Protein AF-A0A7X4DX10-F1 (afdb_monomer)

Mean predicted aligned error: 3.13 Å

Secondary structure (DSSP, 8-state):
-PPTT-----------------TT--------S--TTTSPPP-SSSS-GGG-------------SSSS-----------

Foldseek 3Di:
DDDPPDDDDDDDPPDDDDDDQDPPGDDDDDDDQDDPPVPQHDQPPPDDSVPDPHRDDDDDDDDCDPVRPDDDDDPDDDD

Structure (mmCIF, N/CA/C/O backbone):
data_AF-A0A7X4DX10-F1
#
_entry.id   AF-A0A7X4DX10-F1
#
loop_
_atom_site.group_PDB
_atom_site.id
_atom_site.type_symbol
_atom_site.label_atom_id
_atom_site.label_alt_id
_atom_site.label_comp_id
_atom_site.label_asym_id
_atom_site.label_entity_id
_atom_site.label_seq_id
_atom_site.pdbx_PDB_ins_code
_atom_site.Cartn_x
_atom_site.Cartn_y
_atom_site.Cartn_z
_atom_site.occupancy
_atom_site.B_iso_or_equiv
_atom_site.auth_seq_id
_atom_site.auth_comp_id
_atom_site.auth_asym_id
_atom_site.auth_atom_id
_atom_site.pdbx_PDB_model_num
ATOM 1 N N . LEU A 1 1 ? 0.766 6.265 -17.673 1.00 92.19 1 LEU A N 1
ATOM 2 C CA . LEU A 1 1 ? 2.013 6.112 -16.885 1.00 92.19 1 LEU A CA 1
ATOM 3 C C . LEU A 1 1 ? 2.065 7.197 -15.817 1.00 92.19 1 LEU A C 1
ATOM 5 O O . LEU A 1 1 ? 1.345 8.180 -15.952 1.00 92.19 1 LEU A O 1
ATOM 9 N N . LEU A 1 2 ? 2.866 7.003 -14.770 1.00 95.44 2 LEU A N 1
ATOM 10 C CA . LEU A 1 2 ? 3.052 7.967 -13.679 1.00 95.44 2 LEU A CA 1
ATOM 11 C C . LEU A 1 2 ? 4.339 8.769 -13.889 1.00 95.44 2 LEU A C 1
ATOM 13 O O . LEU A 1 2 ? 5.286 8.264 -14.492 1.00 95.44 2 LEU A O 1
ATOM 17 N N . THR A 1 3 ? 4.389 9.983 -13.348 1.00 97.31 3 THR A N 1
ATOM 18 C CA . THR A 1 3 ? 5.610 10.796 -13.315 1.00 97.31 3 THR A CA 1
ATOM 19 C C . THR A 1 3 ? 6.410 10.481 -12.043 1.00 97.31 3 THR A C 1
ATOM 21 O O . THR A 1 3 ? 5.854 10.602 -10.948 1.00 97.31 3 THR A O 1
ATOM 24 N N . PRO A 1 4 ? 7.699 10.095 -12.129 1.00 96.12 4 PRO A N 1
ATOM 25 C CA . PRO A 1 4 ? 8.527 9.846 -10.947 1.00 96.12 4 PRO A CA 1
ATOM 26 C C . PRO A 1 4 ? 8.590 11.055 -10.004 1.00 96.12 4 PRO A C 1
ATOM 28 O O . PRO A 1 4 ? 8.760 12.187 -10.449 1.00 96.12 4 PRO A O 1
ATOM 31 N N . GLY A 1 5 ? 8.453 10.813 -8.699 1.00 96.25 5 GLY A N 1
ATOM 32 C CA . GLY A 1 5 ? 8.484 11.857 -7.665 1.00 96.25 5 GLY A CA 1
ATOM 33 C C . GLY A 1 5 ? 7.201 12.688 -7.533 1.00 96.25 5 GLY A C 1
ATOM 34 O O . GLY A 1 5 ? 7.052 13.405 -6.547 1.00 96.25 5 GLY A O 1
ATOM 35 N N . GLN A 1 6 ? 6.252 12.569 -8.468 1.00 97.94 6 GLN A N 1
ATOM 36 C CA . GLN A 1 6 ? 4.940 13.198 -8.347 1.00 97.94 6 GLN A CA 1
ATOM 37 C C . GLN A 1 6 ? 4.055 12.385 -7.394 1.00 97.94 6 GLN A C 1
ATOM 39 O O . GLN A 1 6 ? 3.906 11.172 -7.546 1.00 97.94 6 GLN A O 1
ATOM 44 N N . ALA A 1 7 ? 3.434 13.061 -6.427 1.00 97.94 7 ALA A N 1
ATOM 45 C CA . ALA A 1 7 ? 2.452 12.442 -5.546 1.00 97.94 7 ALA A CA 1
ATOM 46 C C . ALA A 1 7 ? 1.120 12.222 -6.280 1.00 97.94 7 ALA A C 1
ATOM 48 O O . ALA A 1 7 ? 0.638 13.109 -6.992 1.00 97.94 7 ALA A O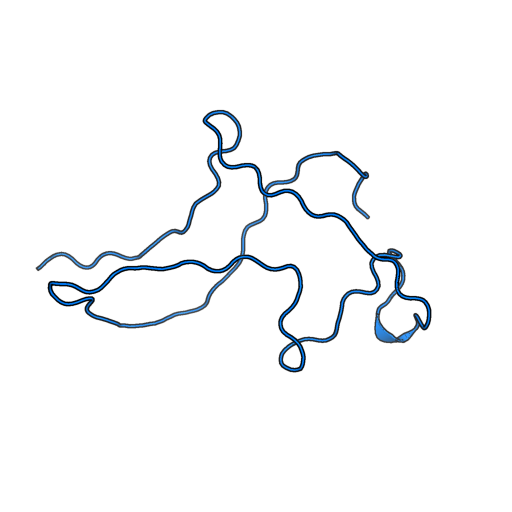 1
ATOM 49 N N . TYR A 1 8 ? 0.512 11.055 -6.058 1.00 98.19 8 TYR A N 1
ATOM 50 C CA . TYR A 1 8 ? -0.807 10.688 -6.572 1.00 98.19 8 TYR A CA 1
ATOM 51 C C . TYR A 1 8 ? -1.672 10.135 -5.439 1.00 98.19 8 TYR A C 1
ATOM 53 O O . TYR A 1 8 ? -1.193 9.368 -4.603 1.00 98.19 8 TYR A O 1
ATOM 61 N N . ARG A 1 9 ? -2.958 10.503 -5.429 1.00 98.00 9 ARG A N 1
ATOM 62 C CA . ARG A 1 9 ? -3.955 9.915 -4.528 1.00 98.00 9 ARG A CA 1
ATOM 63 C C . ARG A 1 9 ? -4.501 8.635 -5.155 1.00 98.00 9 ARG A C 1
ATOM 65 O O . ARG A 1 9 ? -4.990 8.678 -6.282 1.00 98.00 9 ARG A O 1
ATOM 72 N N . TYR A 1 10 ? -4.465 7.541 -4.404 1.00 97.88 10 TYR A N 1
ATOM 73 C CA . TYR A 1 10 ? -5.073 6.270 -4.791 1.00 97.88 10 TYR A CA 1
ATOM 74 C C . TYR A 1 10 ? -6.276 5.958 -3.910 1.00 97.88 10 TYR A C 1
ATOM 76 O O . TYR A 1 10 ? -6.262 6.223 -2.709 1.00 97.88 10 TYR A O 1
ATOM 84 N N . GLU A 1 11 ? -7.291 5.356 -4.517 1.00 98.00 11 GLU A N 1
ATOM 85 C CA . GLU A 1 11 ? -8.366 4.666 -3.812 1.00 98.00 11 GLU A CA 1
ATOM 86 C C . GLU A 1 11 ? -8.147 3.165 -4.001 1.00 98.00 11 GLU A C 1
ATOM 88 O O . GLU A 1 11 ? -8.002 2.693 -5.129 1.00 98.00 11 GLU A O 1
ATOM 93 N N . ILE A 1 12 ? -8.049 2.431 -2.891 1.00 97.62 12 ILE A N 1
ATOM 94 C CA . ILE A 1 12 ?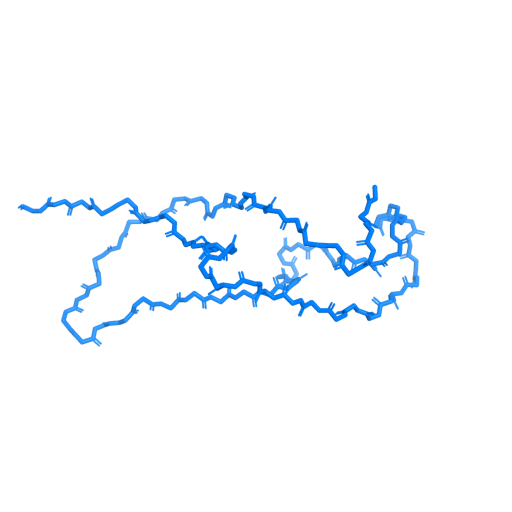 -7.787 0.989 -2.877 1.00 97.62 12 ILE A CA 1
ATOM 95 C C . ILE A 1 12 ? -8.991 0.310 -2.233 1.00 97.62 12 ILE A C 1
ATOM 97 O O . ILE A 1 12 ? -9.271 0.534 -1.056 1.00 97.62 12 ILE A O 1
ATOM 101 N N . ASP A 1 13 ? -9.689 -0.526 -2.999 1.00 97.12 13 ASP A N 1
ATOM 102 C CA . ASP A 1 13 ? -10.764 -1.364 -2.475 1.00 97.12 13 ASP A CA 1
ATOM 103 C C . ASP A 1 13 ? -10.166 -2.558 -1.711 1.00 97.12 13 ASP A C 1
ATOM 105 O O . ASP A 1 13 ? -9.501 -3.419 -2.290 1.00 97.12 13 ASP A O 1
ATOM 109 N N . LEU A 1 14 ? -10.378 -2.578 -0.391 1.00 96.25 14 LEU A N 1
ATOM 110 C CA . LEU A 1 14 ? -9.899 -3.629 0.516 1.00 96.25 14 LEU A CA 1
ATOM 111 C C . LEU A 1 14 ? -10.903 -4.777 0.692 1.00 96.25 14 LEU A C 1
ATOM 113 O O . LEU A 1 14 ? -10.634 -5.713 1.449 1.00 96.25 14 LEU A O 1
ATOM 117 N N . TRP A 1 15 ? -12.044 -4.710 0.002 1.00 97.19 15 TRP A N 1
ATOM 118 C CA . TRP A 1 15 ? -13.190 -5.595 0.177 1.00 97.19 15 TRP A CA 1
ATOM 119 C C . TRP A 1 15 ? -13.723 -5.587 1.619 1.00 97.19 15 TRP A C 1
ATOM 121 O O . TRP A 1 15 ? -13.398 -4.724 2.437 1.00 97.19 15 TRP A O 1
ATOM 131 N N . ALA A 1 16 ? -14.628 -6.516 1.925 1.00 97.56 16 ALA A N 1
ATOM 132 C CA . ALA A 1 16 ? -15.353 -6.533 3.187 1.00 97.56 16 ALA A CA 1
ATOM 133 C C . ALA A 1 16 ? -14.737 -7.484 4.222 1.00 97.56 16 ALA A C 1
ATOM 135 O O . ALA A 1 16 ? -14.228 -8.559 3.906 1.00 97.56 16 ALA A O 1
ATOM 136 N N . THR A 1 17 ? -14.887 -7.113 5.490 1.00 97.88 17 THR A N 1
ATOM 137 C CA . THR A 1 17 ? -14.701 -7.994 6.645 1.00 97.88 17 THR A CA 1
ATOM 138 C C . THR A 1 17 ? -15.704 -7.623 7.739 1.00 97.88 17 THR A C 1
ATOM 140 O O . THR A 1 17 ? -16.250 -6.520 7.737 1.00 97.88 17 THR A O 1
ATOM 143 N N . SER A 1 18 ? -15.953 -8.535 8.679 1.00 97.88 18 SER A N 1
ATOM 144 C CA . SER A 1 18 ? -16.732 -8.278 9.894 1.00 97.88 18 SER A CA 1
ATOM 145 C C . SER A 1 18 ? -15.948 -8.800 11.088 1.00 97.88 18 SER A C 1
ATOM 147 O O . SER A 1 18 ? -15.701 -10.001 11.206 1.00 97.88 18 SER A O 1
ATOM 149 N N . HIS A 1 19 ? -15.488 -7.889 11.943 1.00 97.56 19 HIS A N 1
ATOM 150 C CA . HIS A 1 19 ? -14.630 -8.243 13.064 1.00 97.56 19 HIS A CA 1
ATOM 151 C C . HIS A 1 19 ? -14.843 -7.300 14.247 1.00 97.56 19 HIS A C 1
ATOM 153 O O . HIS A 1 19 ? -14.937 -6.085 14.078 1.00 97.56 19 HIS A O 1
ATOM 159 N N . VAL A 1 20 ? -14.870 -7.864 15.456 1.00 97.94 20 VAL A N 1
ATOM 160 C CA . VAL A 1 20 ? -14.869 -7.097 16.706 1.00 97.94 20 VAL A CA 1
ATOM 161 C C . VAL A 1 20 ? -13.463 -7.133 17.286 1.00 97.94 20 VAL A C 1
ATOM 163 O O . VAL A 1 20 ? -12.993 -8.174 17.737 1.00 97.94 20 VAL A O 1
ATOM 166 N N . PHE A 1 21 ? -12.795 -5.985 17.305 1.00 97.31 21 PHE A N 1
ATOM 167 C CA . PHE A 1 21 ? -11.529 -5.837 18.016 1.00 97.31 21 PHE A CA 1
ATOM 168 C C . PHE A 1 21 ? -11.817 -5.718 19.516 1.00 97.31 21 PHE A C 1
ATOM 170 O O . PHE A 1 21 ? -12.461 -4.768 19.957 1.00 97.31 21 PHE A O 1
ATOM 177 N N . LEU A 1 22 ? -11.390 -6.716 20.292 1.00 97.62 22 LEU A N 1
ATOM 178 C CA . LEU A 1 22 ? -11.627 -6.774 21.734 1.00 97.62 22 LEU A CA 1
ATOM 179 C C . LEU A 1 22 ? -10.679 -5.848 22.504 1.00 97.62 22 LEU A C 1
ATOM 181 O O . LEU A 1 22 ? -9.706 -5.319 21.963 1.00 97.62 22 LEU A O 1
ATOM 185 N N . ALA A 1 23 ? -10.943 -5.676 23.800 1.00 97.75 23 ALA A N 1
ATOM 186 C CA . ALA A 1 23 ? -10.030 -4.969 24.688 1.00 97.75 23 ALA A CA 1
ATOM 187 C C . ALA A 1 23 ? -8.621 -5.589 24.620 1.00 97.75 23 ALA A C 1
ATOM 189 O O . ALA A 1 23 ? -8.459 -6.806 24.679 1.00 97.75 23 ALA A O 1
ATOM 190 N N . GLY A 1 24 ? -7.605 -4.741 24.461 1.00 98.44 24 GLY A N 1
ATOM 191 C CA . GLY A 1 24 ? -6.213 -5.161 24.271 1.00 98.44 24 GLY A CA 1
ATOM 192 C C . GLY A 1 24 ? -5.822 -5.472 22.821 1.00 98.44 24 GLY A C 1
ATOM 193 O O . GLY A 1 24 ? -4.628 -5.515 22.525 1.00 98.44 24 GLY A O 1
ATOM 194 N N . HIS A 1 25 ? -6.777 -5.625 21.896 1.00 98.44 25 HIS A N 1
ATOM 195 C CA . HIS A 1 25 ? -6.471 -5.759 20.471 1.00 98.44 25 HIS A CA 1
ATOM 196 C C . HIS A 1 25 ? -6.054 -4.410 19.872 1.00 98.44 25 HIS A C 1
ATOM 198 O O . HIS A 1 25 ? -6.334 -3.338 20.413 1.00 98.44 25 HIS A O 1
ATOM 204 N N . ARG A 1 26 ? -5.385 -4.463 18.718 1.00 98.38 26 ARG A N 1
ATOM 205 C CA . ARG A 1 26 ? -5.009 -3.285 17.933 1.00 98.38 26 ARG A CA 1
ATOM 206 C C . ARG A 1 26 ? -5.375 -3.497 16.476 1.00 98.38 26 ARG A C 1
ATOM 208 O O . ARG A 1 26 ? -5.256 -4.605 15.959 1.00 98.38 26 ARG A O 1
ATOM 215 N N . ILE A 1 27 ? -5.765 -2.412 15.821 1.00 98.06 27 ILE A N 1
ATOM 216 C CA . ILE A 1 27 ? -5.880 -2.366 14.367 1.00 98.06 27 ILE A CA 1
ATOM 217 C C . ILE A 1 27 ? -4.487 -2.061 13.819 1.00 98.06 27 ILE A C 1
ATOM 219 O O . ILE A 1 27 ? -3.812 -1.148 14.295 1.00 98.06 27 ILE A O 1
ATOM 223 N N . ARG A 1 28 ? -4.054 -2.841 12.831 1.00 98.12 28 ARG A N 1
ATOM 224 C CA . ARG A 1 28 ? -2.795 -2.650 12.113 1.00 98.12 28 ARG A CA 1
ATOM 225 C C . ARG A 1 28 ? -3.090 -2.604 10.624 1.00 98.12 28 ARG A C 1
ATOM 227 O O . ARG A 1 28 ? -3.901 -3.381 10.132 1.00 98.12 28 ARG A O 1
ATOM 234 N N . ILE A 1 29 ? -2.411 -1.696 9.936 1.00 97.38 29 ILE A N 1
ATOM 235 C CA . ILE A 1 29 ? -2.459 -1.552 8.484 1.00 97.38 29 ILE A CA 1
ATOM 236 C C . ILE A 1 29 ? -1.055 -1.845 7.974 1.00 97.38 29 ILE A C 1
ATOM 238 O O . ILE A 1 29 ? -0.081 -1.317 8.513 1.00 97.38 29 ILE A O 1
ATOM 242 N N . GLU A 1 30 ? -0.958 -2.684 6.951 1.00 98.00 30 GLU A N 1
ATOM 243 C CA . GLU A 1 30 ? 0.293 -2.955 6.251 1.00 98.00 30 GLU A CA 1
ATOM 244 C C . GLU A 1 30 ? 0.182 -2.406 4.834 1.00 98.00 30 GLU A C 1
ATOM 246 O O . GLU A 1 30 ? -0.770 -2.710 4.117 1.00 98.00 30 GLU A O 1
ATOM 251 N N . ILE A 1 31 ? 1.142 -1.566 4.450 1.00 97.94 31 ILE A N 1
ATOM 252 C CA . ILE A 1 31 ? 1.208 -0.955 3.124 1.00 97.94 31 ILE A CA 1
ATOM 253 C C . ILE A 1 31 ? 2.464 -1.488 2.446 1.00 97.94 31 ILE A C 1
ATOM 255 O O . ILE A 1 31 ? 3.561 -1.410 2.996 1.00 97.94 31 ILE A O 1
ATOM 259 N N . SER A 1 32 ? 2.291 -2.047 1.255 1.00 97.75 32 SER A N 1
ATOM 260 C CA . SER A 1 32 ? 3.358 -2.606 0.431 1.00 97.75 32 SER A CA 1
ATOM 261 C C . SER A 1 32 ? 3.007 -2.407 -1.040 1.00 97.75 32 SER A C 1
ATOM 263 O O . SER A 1 32 ? 1.849 -2.187 -1.388 1.00 97.75 32 SER A O 1
ATOM 265 N N . SER A 1 33 ? 4.001 -2.504 -1.916 1.00 97.62 33 SER A N 1
ATOM 266 C CA . SER A 1 33 ? 3.828 -2.463 -3.372 1.00 97.62 33 SER A CA 1
ATOM 267 C C . SER A 1 33 ? 3.639 -3.848 -4.000 1.00 97.62 33 SER A C 1
ATOM 269 O O . SER A 1 33 ? 3.692 -3.982 -5.221 1.00 97.62 33 SER A O 1
ATOM 271 N N . SER A 1 34 ? 3.449 -4.900 -3.193 1.00 96.75 34 SER A N 1
ATOM 272 C CA . SER A 1 34 ? 3.237 -6.260 -3.699 1.00 96.75 34 SER A CA 1
ATOM 273 C C . SER A 1 34 ? 2.484 -7.165 -2.719 1.00 96.75 34 SER A C 1
ATOM 275 O O . SER A 1 34 ? 2.522 -6.970 -1.505 1.00 96.75 34 SER A O 1
ATOM 277 N N . CYS A 1 35 ? 1.823 -8.186 -3.269 1.00 97.06 35 CYS A N 1
ATOM 278 C CA . CYS A 1 35 ? 1.213 -9.294 -2.533 1.00 97.06 35 CYS A CA 1
ATOM 279 C C . CYS A 1 35 ? 1.329 -10.575 -3.381 1.00 97.06 35 CYS A C 1
ATOM 281 O O . CYS A 1 35 ? 0.339 -11.162 -3.805 1.00 97.06 35 CYS A O 1
ATOM 283 N N . PHE A 1 36 ? 2.556 -10.977 -3.716 1.00 95.50 36 PHE A N 1
ATOM 284 C CA . PHE A 1 36 ? 2.800 -12.208 -4.474 1.00 95.50 36 PHE A CA 1
ATOM 285 C C . PHE A 1 36 ? 2.673 -13.438 -3.550 1.00 95.50 36 PHE A C 1
ATOM 287 O O . PHE A 1 36 ? 3.123 -13.363 -2.405 1.00 95.50 36 PHE A O 1
ATOM 294 N N . PRO A 1 37 ? 2.099 -14.571 -3.998 1.00 96.25 37 PRO A N 1
ATOM 295 C CA . PRO A 1 37 ? 1.602 -14.868 -5.346 1.00 96.25 37 PRO A CA 1
ATOM 296 C C . PRO A 1 37 ? 0.122 -14.538 -5.572 1.00 96.25 37 PRO A C 1
ATOM 298 O O . PRO A 1 37 ? -0.437 -14.948 -6.581 1.00 96.25 37 PRO A O 1
ATOM 301 N N . ARG A 1 38 ? -0.541 -13.825 -4.649 1.00 96.50 38 ARG A N 1
ATOM 302 C CA . ARG A 1 38 ? -1.955 -13.449 -4.818 1.00 96.50 38 ARG A CA 1
ATOM 303 C C . ARG A 1 38 ? -2.164 -12.556 -6.044 1.00 96.50 38 ARG A C 1
ATOM 305 O O . ARG A 1 38 ? -3.170 -12.709 -6.727 1.00 96.50 38 ARG A O 1
ATOM 312 N N . PHE A 1 39 ? -1.230 -11.644 -6.299 1.00 95.25 39 PHE A N 1
ATOM 313 C CA . PHE A 1 39 ? -1.175 -10.828 -7.509 1.00 95.25 39 PHE A CA 1
ATOM 314 C C . PHE A 1 39 ? 0.206 -10.928 -8.156 1.00 95.25 39 PHE A C 1
ATOM 316 O O . PHE A 1 39 ? 1.219 -11.040 -7.452 1.00 95.25 39 PHE A O 1
ATOM 323 N N . ASP A 1 40 ? 0.243 -10.837 -9.486 1.00 94.81 40 ASP A N 1
ATOM 324 C CA . ASP A 1 40 ? 1.493 -10.748 -10.231 1.00 94.81 40 ASP A CA 1
ATOM 325 C C . ASP A 1 40 ? 2.270 -9.485 -9.851 1.00 94.81 40 ASP A C 1
ATOM 327 O O . ASP A 1 40 ? 1.718 -8.445 -9.479 1.00 94.81 40 ASP A O 1
ATOM 331 N N . ARG A 1 41 ? 3.597 -9.590 -9.904 1.00 94.88 41 ARG A N 1
ATOM 332 C CA . ARG A 1 41 ? 4.497 -8.491 -9.541 1.00 94.88 41 ARG A CA 1
ATOM 333 C C . ARG A 1 41 ? 4.449 -7.420 -10.630 1.00 94.88 41 ARG A C 1
ATOM 335 O O . ARG A 1 41 ? 4.599 -7.745 -11.802 1.00 94.88 41 ARG A O 1
ATOM 342 N N . ASN A 1 42 ? 4.332 -6.149 -10.245 1.00 96.75 42 ASN A N 1
ATOM 343 C CA . ASN A 1 42 ? 4.515 -5.038 -11.180 1.00 96.75 42 ASN A CA 1
ATOM 344 C C . ASN A 1 42 ? 6.015 -4.896 -11.538 1.00 96.75 42 ASN A C 1
ATOM 346 O O . ASN A 1 42 ? 6.826 -4.745 -10.618 1.00 96.75 42 ASN A O 1
ATOM 350 N N . PRO A 1 43 ? 6.404 -4.923 -12.829 1.00 97.12 43 PRO A N 1
ATOM 351 C CA . PRO A 1 43 ? 7.800 -4.760 -13.252 1.00 97.12 43 PRO A CA 1
ATOM 352 C C . PRO A 1 43 ? 8.398 -3.369 -13.002 1.00 97.12 43 PRO A C 1
ATOM 354 O O . PRO A 1 43 ? 9.619 -3.218 -12.994 1.00 97.12 43 PRO A O 1
ATOM 357 N N . ASN A 1 44 ? 7.549 -2.357 -12.794 1.00 97.38 44 ASN A N 1
ATOM 358 C CA . ASN A 1 44 ? 7.895 -0.937 -12.643 1.00 97.38 44 ASN A CA 1
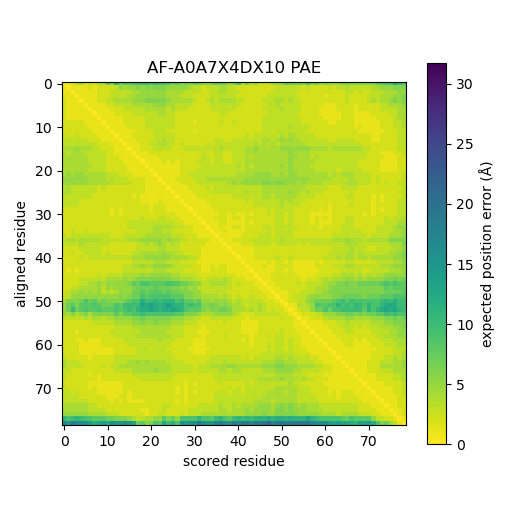ATOM 359 C C . ASN A 1 44 ? 8.570 -0.297 -13.874 1.00 97.38 44 ASN A C 1
ATOM 361 O O . ASN A 1 44 ? 9.235 0.728 -13.755 1.00 97.38 44 ASN A O 1
ATOM 365 N N . THR A 1 45 ? 8.376 -0.868 -15.060 1.00 95.88 45 THR A N 1
ATOM 366 C CA . THR A 1 45 ? 8.886 -0.361 -16.350 1.00 95.88 45 THR A CA 1
ATOM 367 C C . THR A 1 45 ? 7.840 0.439 -17.134 1.00 95.88 45 THR A C 1
ATOM 369 O O . THR A 1 45 ? 8.183 1.207 -18.029 1.00 95.88 45 THR A O 1
ATOM 372 N N . GLY A 1 46 ? 6.555 0.263 -16.806 1.00 94.12 46 GLY A N 1
ATOM 373 C CA . GLY A 1 46 ? 5.431 0.838 -17.550 1.00 94.12 46 GLY A CA 1
ATOM 374 C C . GLY A 1 46 ? 4.995 0.031 -18.779 1.00 94.12 46 GLY A C 1
ATOM 375 O O . GLY A 1 46 ? 4.051 0.437 -19.455 1.00 94.12 46 GLY A O 1
ATOM 376 N N . THR A 1 47 ? 5.646 -1.097 -19.059 1.00 94.06 47 THR A N 1
ATOM 377 C CA . THR A 1 47 ? 5.238 -2.064 -20.088 1.00 94.06 47 THR A CA 1
ATOM 378 C C . THR A 1 47 ? 4.199 -3.053 -19.535 1.00 94.06 47 THR A C 1
ATOM 380 O O . THR A 1 47 ? 4.047 -3.168 -18.312 1.00 94.06 47 THR A O 1
ATOM 383 N N . PRO A 1 48 ? 3.440 -3.752 -20.403 1.00 93.62 48 PRO A N 1
ATOM 384 C CA . PRO A 1 48 ? 2.507 -4.786 -19.961 1.00 93.62 48 PRO A CA 1
ATOM 385 C C . PRO A 1 48 ? 3.222 -5.912 -19.205 1.00 93.62 48 PRO A C 1
ATOM 387 O O . PRO A 1 48 ? 4.255 -6.410 -19.664 1.00 93.62 48 PRO A O 1
ATOM 390 N N . VAL A 1 49 ? 2.654 -6.320 -18.065 1.00 92.69 49 VAL A N 1
ATOM 391 C CA . VAL A 1 49 ? 3.265 -7.260 -17.105 1.00 92.69 49 VAL A CA 1
ATOM 392 C C . VAL A 1 49 ? 3.619 -8.590 -17.769 1.00 92.69 49 VAL A C 1
ATOM 394 O O . VAL A 1 49 ? 4.705 -9.119 -17.562 1.00 92.69 49 VAL A O 1
ATOM 397 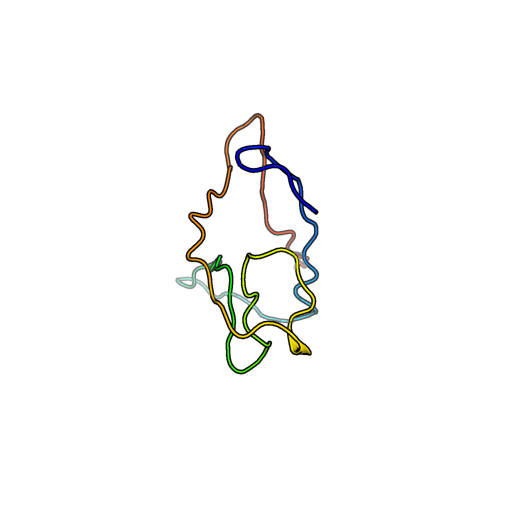N N . GLU A 1 50 ? 2.726 -9.102 -18.613 1.00 92.25 50 GLU A N 1
ATOM 398 C CA . GLU A 1 50 ? 2.859 -10.372 -19.326 1.00 92.25 50 GLU A CA 1
ATOM 399 C C . GLU A 1 50 ? 3.998 -10.396 -20.355 1.00 92.25 50 GLU A C 1
ATOM 401 O O . GLU A 1 50 ? 4.443 -11.469 -20.760 1.00 92.25 50 GLU A O 1
ATOM 406 N N . SER A 1 51 ? 4.464 -9.221 -20.784 1.00 91.62 51 SER A N 1
ATOM 407 C CA . SER A 1 51 ? 5.472 -9.064 -21.837 1.00 91.62 51 SER A CA 1
ATOM 408 C C . SER A 1 51 ? 6.845 -8.634 -21.320 1.00 91.62 51 SER A C 1
ATOM 410 O O . SER A 1 51 ? 7.790 -8.549 -22.101 1.00 91.62 51 SER A O 1
ATOM 412 N N . GLU A 1 52 ? 6.969 -8.357 -20.020 1.00 93.06 52 GLU A N 1
ATOM 413 C CA . GLU A 1 52 ? 8.161 -7.746 -19.444 1.00 93.06 52 GLU A CA 1
ATOM 414 C C . GLU A 1 52 ? 9.001 -8.751 -18.653 1.00 93.06 52 GLU A C 1
ATOM 416 O O . GLU A 1 52 ? 8.562 -9.325 -17.657 1.00 93.06 52 GLU A O 1
ATOM 421 N N . SER A 1 53 ? 10.255 -8.919 -19.071 1.00 91.12 53 SER A N 1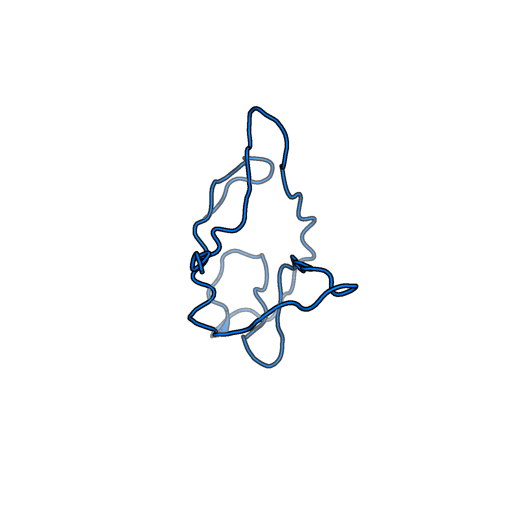
ATOM 422 C CA . SER A 1 53 ? 11.230 -9.763 -18.377 1.00 91.12 53 SER A CA 1
ATOM 423 C C . SER A 1 53 ? 12.143 -8.978 -17.434 1.00 91.12 53 SER A C 1
ATOM 425 O O . SER A 1 53 ? 12.779 -9.575 -16.564 1.00 91.12 53 SER A O 1
ATOM 427 N N . ASN A 1 54 ? 12.243 -7.656 -17.598 1.00 94.19 54 ASN A N 1
ATOM 428 C CA . ASN A 1 54 ? 13.121 -6.807 -16.803 1.00 94.19 54 ASN A CA 1
ATOM 429 C C . ASN A 1 54 ? 12.357 -6.187 -15.633 1.00 94.19 54 ASN A C 1
ATOM 431 O O . ASN A 1 54 ? 11.394 -5.447 -15.813 1.00 94.19 54 ASN A O 1
ATOM 435 N N . LEU A 1 55 ? 12.826 -6.453 -14.416 1.00 95.12 55 LEU A N 1
ATOM 436 C CA . LEU A 1 55 ? 12.268 -5.864 -13.202 1.00 95.12 55 LEU A CA 1
ATOM 437 C C . LEU A 1 55 ? 13.143 -4.698 -12.753 1.00 95.12 55 LEU A C 1
ATOM 439 O O . LEU A 1 55 ? 14.347 -4.863 -12.548 1.00 95.12 55 LEU A O 1
ATOM 443 N N . VAL A 1 56 ? 12.529 -3.536 -12.548 1.00 96.56 56 VAL A N 1
ATOM 444 C CA . VAL A 1 56 ? 13.216 -2.348 -12.037 1.00 96.56 56 VAL A CA 1
ATOM 445 C C . VAL A 1 56 ? 12.810 -2.131 -10.574 1.00 96.56 56 VAL A C 1
ATOM 447 O O . VAL A 1 56 ? 11.616 -2.033 -10.276 1.00 96.56 56 VAL A O 1
ATOM 450 N N . PRO A 1 57 ? 13.761 -2.065 -9.623 1.00 97.00 57 PRO A N 1
ATOM 451 C CA . PRO A 1 57 ? 13.453 -1.682 -8.251 1.00 97.00 57 PRO A CA 1
ATOM 452 C C . PRO A 1 57 ? 12.858 -0.273 -8.200 1.00 97.00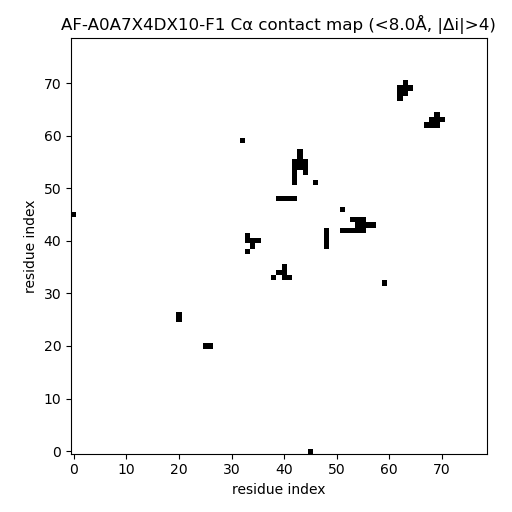 57 PRO A C 1
ATOM 454 O O . PRO A 1 57 ? 13.387 0.651 -8.815 1.00 97.00 57 PRO A O 1
ATOM 457 N N . ALA A 1 58 ? 11.785 -0.097 -7.432 1.00 97.25 58 ALA A N 1
ATOM 458 C CA . ALA A 1 58 ? 11.139 1.197 -7.254 1.00 97.25 58 ALA A CA 1
ATOM 459 C C . ALA A 1 58 ? 11.104 1.580 -5.772 1.00 97.25 58 ALA A C 1
ATOM 461 O O . ALA A 1 58 ? 10.628 0.812 -4.933 1.00 97.25 58 ALA A O 1
ATOM 462 N N . ALA A 1 59 ? 11.598 2.778 -5.460 1.00 97.62 59 ALA A N 1
ATOM 463 C CA . ALA A 1 59 ? 11.463 3.373 -4.138 1.00 97.62 59 ALA A CA 1
ATOM 464 C C . ALA A 1 59 ? 10.066 3.989 -4.011 1.00 97.62 59 ALA A C 1
ATOM 466 O O . ALA A 1 59 ? 9.690 4.851 -4.804 1.00 97.62 59 ALA A O 1
ATOM 467 N N . GLN A 1 60 ? 9.301 3.524 -3.027 1.00 98.06 60 GLN A N 1
ATOM 468 C CA . GLN A 1 60 ? 7.928 3.960 -2.792 1.00 98.06 60 GLN A CA 1
ATOM 469 C C . GLN A 1 60 ? 7.877 4.837 -1.545 1.00 98.06 60 GLN A C 1
ATOM 471 O O . GLN A 1 60 ? 8.464 4.487 -0.520 1.00 98.06 60 GLN A O 1
ATOM 476 N N . THR A 1 61 ? 7.135 5.938 -1.618 1.00 98.19 61 THR A N 1
ATOM 477 C CA . THR A 1 61 ? 6.934 6.856 -0.492 1.00 98.19 61 THR A CA 1
ATOM 478 C C . THR A 1 61 ? 5.447 6.992 -0.222 1.00 98.19 61 THR A C 1
ATOM 480 O O . THR A 1 61 ? 4.680 7.328 -1.122 1.00 98.19 61 THR A O 1
ATOM 483 N N . ILE A 1 62 ? 5.042 6.758 1.025 1.00 98.31 62 ILE A N 1
ATOM 484 C CA . ILE A 1 62 ? 3.670 6.990 1.475 1.00 98.31 62 ILE A CA 1
ATOM 485 C C . ILE A 1 62 ? 3.630 8.329 2.203 1.00 98.31 62 ILE A C 1
ATOM 487 O O . ILE A 1 62 ? 4.254 8.486 3.251 1.00 98.31 62 ILE A O 1
ATOM 491 N N . LEU A 1 63 ? 2.907 9.293 1.637 1.00 98.50 63 LEU A N 1
ATOM 492 C CA . LEU A 1 63 ? 2.676 10.589 2.271 1.00 98.50 63 LEU A CA 1
ATOM 493 C C . LEU A 1 63 ? 1.466 10.480 3.206 1.00 98.50 63 LEU A C 1
ATOM 495 O O . LEU A 1 63 ? 0.415 9.980 2.804 1.00 98.50 63 LEU A O 1
ATOM 499 N N . HIS A 1 64 ? 1.629 10.907 4.456 1.00 98.06 64 HIS A N 1
ATOM 500 C CA . HIS A 1 64 ? 0.602 10.845 5.506 1.00 98.06 64 HIS A CA 1
ATOM 501 C C . HIS A 1 64 ? 0.692 12.077 6.426 1.00 98.06 64 HIS A C 1
ATOM 503 O O . HIS A 1 64 ? 0.677 11.984 7.651 1.00 98.06 64 HIS A O 1
ATOM 509 N N . ASP A 1 65 ? 0.880 13.245 5.821 1.00 98.06 65 ASP A N 1
ATOM 510 C CA . ASP A 1 65 ? 0.898 14.532 6.516 1.00 98.06 65 ASP A CA 1
ATOM 511 C C . ASP A 1 65 ? -0.450 15.263 6.352 1.00 98.06 65 ASP A C 1
ATOM 513 O O . ASP A 1 65 ? -1.406 14.735 5.784 1.00 98.06 65 ASP A O 1
ATOM 517 N N . THR A 1 66 ? -0.558 16.488 6.870 1.00 97.94 66 THR A N 1
ATOM 518 C CA . THR A 1 66 ? -1.797 17.281 6.811 1.00 97.94 66 THR A CA 1
ATOM 519 C C . THR A 1 66 ? -2.191 17.707 5.395 1.00 97.94 66 THR A C 1
ATOM 521 O O . THR A 1 66 ? -3.377 17.912 5.141 1.00 97.94 66 THR A O 1
ATOM 524 N N . GLN A 1 67 ? -1.231 17.839 4.475 1.00 98.12 67 GLN A N 1
ATOM 525 C CA . GLN A 1 67 ? -1.486 18.143 3.063 1.00 98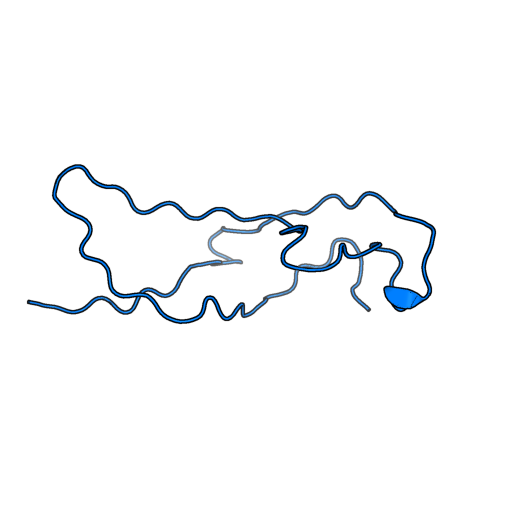.12 67 GLN A CA 1
ATOM 526 C C . GLN A 1 67 ? -1.827 16.873 2.269 1.00 98.12 67 GLN A C 1
ATOM 528 O O . GLN A 1 67 ? -2.550 16.944 1.275 1.00 98.12 67 GLN A O 1
ATOM 533 N N . HIS A 1 68 ? -1.371 15.710 2.740 1.00 98.31 68 HIS A N 1
ATOM 534 C CA . HIS A 1 68 ? -1.596 14.393 2.146 1.00 98.31 68 HIS A CA 1
ATOM 535 C C . HIS A 1 68 ? -2.226 13.423 3.164 1.00 98.31 68 HIS A C 1
ATOM 537 O O . HIS A 1 68 ? -1.559 12.487 3.617 1.00 98.31 68 HIS A O 1
ATOM 543 N N . PRO A 1 69 ? -3.509 13.602 3.536 1.00 98.19 69 PRO A N 1
ATOM 544 C CA . PRO A 1 69 ? -4.151 12.851 4.616 1.00 98.19 69 PRO A CA 1
ATOM 545 C C . PRO A 1 69 ? -4.565 11.431 4.181 1.00 98.19 69 PRO A C 1
ATOM 547 O O . PRO A 1 69 ? -5.748 11.077 4.172 1.00 98.19 69 PRO A O 1
ATOM 550 N N . SER A 1 70 ? -3.594 10.600 3.793 1.00 98.69 70 SER A N 1
ATOM 551 C CA . SER A 1 70 ? -3.805 9.180 3.484 1.00 98.69 70 SER A CA 1
ATOM 552 C C . SER A 1 70 ? -4.450 8.474 4.674 1.00 98.69 70 SER A C 1
ATOM 554 O O . SER A 1 70 ? -4.050 8.699 5.808 1.00 98.69 70 SER A O 1
ATOM 556 N N . HIS A 1 71 ? -5.447 7.624 4.463 1.00 98.25 71 HIS A N 1
ATOM 557 C CA . HIS A 1 71 ? -6.166 6.981 5.564 1.00 98.25 71 HIS A CA 1
ATOM 558 C C . HIS A 1 71 ? -6.794 5.660 5.121 1.00 98.25 71 HIS A C 1
ATOM 560 O O . HIS A 1 71 ? -6.880 5.370 3.930 1.00 98.25 71 HIS A O 1
ATOM 566 N N . ILE A 1 72 ? -7.253 4.875 6.099 1.00 98.06 72 ILE A N 1
ATOM 567 C CA . ILE A 1 72 ? -8.184 3.766 5.881 1.00 98.06 72 ILE A CA 1
ATOM 568 C C . ILE A 1 72 ? -9.578 4.193 6.339 1.00 98.06 72 ILE A C 1
ATOM 570 O O . ILE A 1 72 ? -9.730 4.817 7.391 1.00 98.06 72 ILE A O 1
ATOM 574 N N . THR A 1 73 ? -10.602 3.839 5.571 1.00 97.62 73 THR A N 1
ATOM 575 C CA . THR A 1 73 ? -11.998 4.030 5.970 1.00 97.62 73 THR A CA 1
ATOM 576 C C . THR A 1 73 ? -12.515 2.737 6.586 1.00 97.62 73 THR A C 1
ATOM 578 O O . THR A 1 73 ? -12.573 1.708 5.919 1.00 97.62 73 THR A O 1
ATOM 581 N N . LEU A 1 74 ? -12.886 2.778 7.867 1.00 97.69 74 LEU A N 1
ATOM 582 C CA . LEU A 1 74 ? -13.457 1.632 8.575 1.00 97.69 74 LEU A CA 1
ATOM 583 C C . LEU A 1 74 ? -14.961 1.850 8.797 1.00 97.69 74 LEU A C 1
ATOM 585 O O . LEU A 1 74 ? -15.332 2.878 9.369 1.00 97.69 74 LEU A O 1
ATOM 589 N N . PRO A 1 75 ? -15.834 0.902 8.407 1.00 97.00 75 PRO A N 1
ATOM 590 C CA . PRO A 1 75 ? -17.264 0.982 8.690 1.00 97.00 75 PRO A CA 1
ATOM 591 C C . PRO A 1 75 ? -17.530 0.623 10.160 1.00 97.00 75 PRO A C 1
ATOM 593 O O . PRO A 1 75 ? -17.868 -0.512 10.495 1.00 97.00 75 PRO A O 1
ATOM 596 N N . VAL A 1 76 ? -17.324 1.586 11.062 1.00 97.12 76 VAL A N 1
ATOM 597 C CA . VAL A 1 76 ? -17.545 1.392 12.502 1.00 97.12 76 VAL A CA 1
ATOM 598 C C . VAL A 1 76 ? -19.039 1.245 12.773 1.00 97.12 76 VAL A C 1
ATOM 600 O O . VAL A 1 76 ? -19.818 2.158 12.509 1.00 97.12 76 VAL A O 1
ATOM 603 N N . ILE A 1 77 ? -19.429 0.099 13.329 1.00 97.50 77 ILE A N 1
ATOM 604 C CA . ILE A 1 77 ? -20.811 -0.175 13.720 1.00 97.50 77 ILE A CA 1
ATOM 605 C C . ILE A 1 77 ? -20.988 0.215 15.195 1.00 97.50 77 ILE A C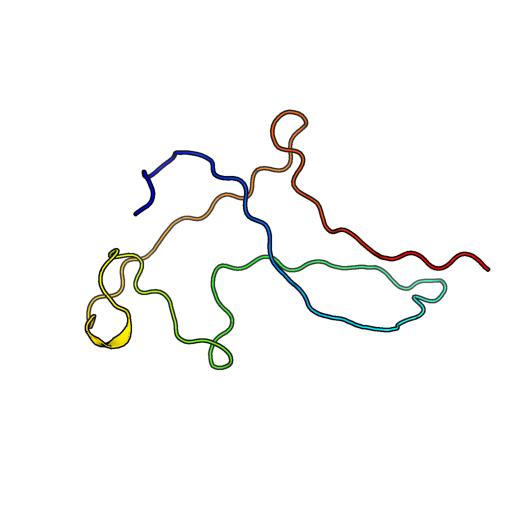 1
ATOM 607 O O . ILE A 1 77 ? -20.371 -0.424 16.056 1.00 97.50 77 ILE A O 1
ATOM 611 N N . PRO A 1 78 ? -21.779 1.262 15.508 1.00 90.56 78 PRO A N 1
ATOM 612 C CA . PRO A 1 78 ? -22.082 1.619 16.888 1.00 90.56 78 PRO A CA 1
ATOM 613 C C . PRO A 1 78 ? -22.917 0.516 17.547 1.00 90.56 78 PRO A C 1
ATOM 615 O O . PRO A 1 78 ? -23.662 -0.200 16.875 1.00 90.56 78 PRO A O 1
ATOM 618 N N . ARG A 1 79 ? -22.763 0.376 18.863 1.00 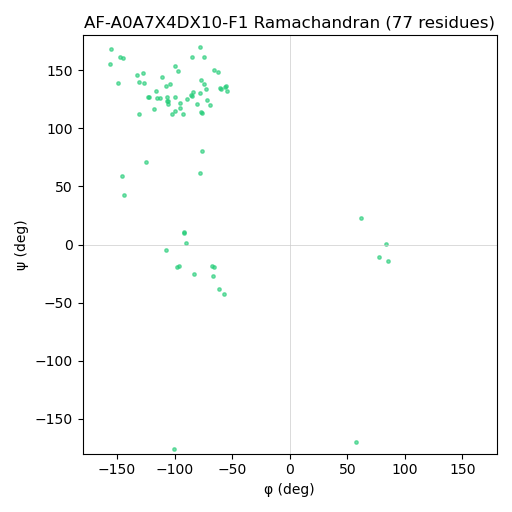74.50 79 ARG A N 1
ATOM 619 C CA . ARG A 1 79 ? -23.589 -0.508 19.690 1.00 74.50 79 ARG A CA 1
ATOM 620 C C . ARG A 1 79 ? -24.662 0.288 20.406 1.00 74.50 79 ARG A C 1
ATOM 622 O O . ARG A 1 79 ? -24.335 1.418 20.829 1.00 74.50 79 ARG A O 1
#

pLDDT: mean 96.43, std 3.12, range [74.5, 98.69]

Solvent-accessible surface area (backbone atoms only — not comparable to full-atom values): 6205 Å² total; per-residue (Å²): 136,82,62,88,93,62,89,79,92,81,86,78,88,82,77,88,84,86,84,84,82,53,92,92,59,79,91,83,86,87,87,73,95,71,56,73,87,84,39,84,74,77,34,74,73,83,66,62,63,94,77,57,88,67,72,49,92,77,93,80,83,85,65,70,46,95,92,38,73,63,79,84,90,73,92,80,77,86,131

Radius of gyration: 16.85 Å; Cα contacts (8 Å, |Δi|>4): 34; chains: 1; bounding box: 37×33×46 Å

Sequence (79 aa):
LLTPGQAYRYEIDLWATSHVFLAGHRIRIEISSSCFPRFDRNPNTGTPVESESNLVPAAQTILHDTQHPSHITLPVIPR